Protein AF-A0A2E5EJU0-F1 (afdb_monomer_lite)

Structure (mmCIF, N/CA/C/O backbone):
data_AF-A0A2E5EJU0-F1
#
_entry.id   AF-A0A2E5EJU0-F1
#
loop_
_atom_site.group_PDB
_atom_site.id
_atom_site.type_symbol
_atom_site.label_atom_id
_atom_site.label_alt_id
_atom_site.label_comp_id
_atom_site.label_asym_id
_atom_site.label_entity_id
_atom_site.label_seq_id
_atom_site.pdbx_PDB_ins_code
_atom_site.Cartn_x
_atom_site.Cartn_y
_atom_site.Cartn_z
_atom_site.occupancy
_atom_site.B_iso_or_equiv
_atom_site.auth_seq_id
_atom_site.auth_comp_id
_atom_site.auth_asym_id
_atom_site.auth_atom_id
_atom_site.pdbx_PDB_model_num
ATOM 1 N N . MET A 1 1 ? -19.337 14.456 -8.125 1.00 37.12 1 MET A N 1
ATOM 2 C CA . MET A 1 1 ? -18.199 13.672 -7.591 1.00 37.12 1 MET A CA 1
ATOM 3 C C . MET A 1 1 ? -18.064 12.419 -8.446 1.00 37.12 1 MET A C 1
ATOM 5 O O . MET A 1 1 ? -18.974 11.605 -8.422 1.00 37.12 1 MET A O 1
ATOM 9 N N . SER A 1 2 ? -17.038 12.305 -9.298 1.00 38.94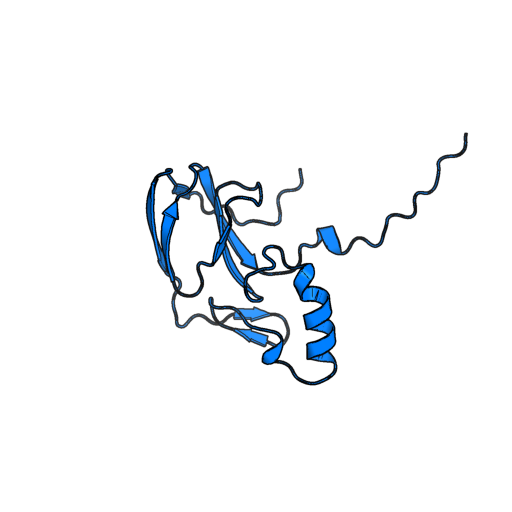 2 SER A N 1
ATOM 10 C CA . SER A 1 2 ? -16.864 11.121 -10.157 1.00 38.94 2 SER A CA 1
ATOM 11 C C . SER A 1 2 ? -16.217 9.978 -9.367 1.00 38.94 2 SER A C 1
ATOM 13 O O . SER A 1 2 ? -15.185 10.157 -8.726 1.00 38.94 2 SER A O 1
ATOM 15 N N . LYS A 1 3 ? -16.867 8.819 -9.414 1.00 44.03 3 LYS A N 1
ATOM 16 C CA . LYS A 1 3 ? -16.606 7.575 -8.684 1.00 44.03 3 LYS A CA 1
ATOM 17 C C . LYS A 1 3 ? -15.517 6.749 -9.379 1.00 44.03 3 LYS A C 1
ATOM 19 O O . LYS A 1 3 ? -15.900 5.893 -10.168 1.00 44.03 3 LYS A O 1
ATOM 24 N N . THR A 1 4 ? -14.206 6.995 -9.209 1.00 50.75 4 THR A N 1
ATOM 25 C CA . THR A 1 4 ? -13.207 6.080 -9.839 1.00 50.75 4 THR A CA 1
ATOM 26 C C . THR A 1 4 ? -11.744 6.095 -9.357 1.00 50.75 4 THR A C 1
ATOM 28 O O . THR A 1 4 ? -10.876 5.776 -10.155 1.00 50.75 4 THR A O 1
ATOM 31 N N . ASP A 1 5 ? -11.426 6.381 -8.091 1.00 63.56 5 ASP A N 1
ATOM 32 C CA . ASP A 1 5 ? -10.039 6.161 -7.609 1.00 63.56 5 ASP A CA 1
ATOM 33 C C . ASP A 1 5 ? -9.928 5.006 -6.594 1.00 63.56 5 ASP A C 1
ATOM 35 O O . ASP A 1 5 ? -8.856 4.444 -6.405 1.00 63.56 5 ASP A O 1
ATOM 39 N N . TYR A 1 6 ? -11.022 4.565 -5.978 1.00 71.12 6 TYR A N 1
ATOM 40 C CA . TYR A 1 6 ? -10.981 3.652 -4.833 1.00 71.12 6 TYR A CA 1
ATOM 41 C C . TYR A 1 6 ? -11.939 2.479 -5.047 1.00 71.12 6 TYR A C 1
ATOM 43 O O . TYR A 1 6 ? -13.075 2.691 -5.479 1.00 71.12 6 TYR A O 1
ATOM 51 N N . SER A 1 7 ? -11.499 1.251 -4.749 1.00 80.06 7 SER A N 1
ATOM 52 C CA . SER A 1 7 ? -12.377 0.076 -4.789 1.00 80.06 7 SER A CA 1
ATOM 53 C C . SER A 1 7 ? -13.058 -0.068 -3.437 1.00 80.06 7 SER A C 1
ATOM 55 O O . SER A 1 7 ? -12.395 -0.326 -2.433 1.00 80.06 7 SER A O 1
ATOM 57 N N . ALA A 1 8 ? -14.374 0.135 -3.412 1.00 83.44 8 ALA A N 1
ATOM 58 C CA . ALA A 1 8 ? -15.190 -0.134 -2.235 1.00 83.44 8 ALA A CA 1
ATOM 59 C C . ALA A 1 8 ? -15.080 -1.620 -1.883 1.00 83.44 8 ALA A C 1
ATOM 61 O O . ALA A 1 8 ? -15.325 -2.474 -2.739 1.00 83.44 8 ALA A O 1
ATOM 62 N N . SER A 1 9 ? -14.695 -1.929 -0.645 1.00 86.56 9 SER A N 1
ATOM 63 C CA . SER A 1 9 ? -14.618 -3.322 -0.193 1.00 86.56 9 SER A CA 1
ATOM 64 C C . SER A 1 9 ? -15.963 -3.855 0.307 1.00 86.56 9 SER A C 1
ATOM 66 O O . SER A 1 9 ? -16.127 -5.068 0.418 1.00 86.56 9 SER A O 1
ATOM 68 N N . GLY A 1 10 ? -16.909 -2.965 0.641 1.00 90.06 10 GLY A N 1
ATOM 69 C CA . GLY A 1 10 ? -18.134 -3.308 1.367 1.00 90.06 10 GLY A CA 1
ATOM 70 C C . GLY A 1 10 ? -17.906 -3.666 2.842 1.00 90.06 10 GLY A C 1
ATOM 71 O O . GLY A 1 10 ? -18.857 -4.016 3.539 1.00 90.06 10 GLY A O 1
ATOM 72 N N . VAL A 1 11 ? -16.665 -3.589 3.332 1.00 92.12 11 VAL A N 1
ATOM 73 C CA . VAL A 1 11 ? -16.314 -3.828 4.735 1.00 92.12 11 VAL A CA 1
ATOM 74 C C . VAL A 1 11 ? -16.373 -2.508 5.492 1.00 92.12 11 VAL A C 1
ATOM 76 O O . VAL A 1 11 ? -15.693 -1.551 5.128 1.00 92.12 11 VAL A O 1
ATOM 79 N N . PHE A 1 12 ? -17.143 -2.475 6.577 1.00 95.00 12 PHE A N 1
ATOM 80 C CA . PHE A 1 12 ? -17.150 -1.362 7.522 1.00 95.00 12 PHE A CA 1
ATOM 81 C C . PHE A 1 12 ? -16.243 -1.676 8.706 1.00 95.00 12 PHE A C 1
ATOM 83 O O . PHE A 1 12 ? -16.315 -2.760 9.289 1.00 95.00 12 PHE A O 1
ATOM 90 N N . VAL A 1 13 ? -15.380 -0.723 9.043 1.00 95.12 13 VAL A N 1
ATOM 91 C CA . VAL A 1 13 ? -14.441 -0.832 10.157 1.00 95.12 13 VAL A CA 1
ATOM 92 C C . VAL A 1 13 ? -14.828 0.105 11.293 1.00 95.12 13 VAL A C 1
ATOM 94 O O . VAL A 1 13 ? -15.395 1.173 11.062 1.00 95.12 13 VAL A O 1
ATOM 97 N N . GLU A 1 14 ? -14.491 -0.282 12.520 1.00 96.81 14 GLU A N 1
ATOM 98 C CA . GLU A 1 14 ? -14.763 0.492 13.730 1.00 96.81 14 GLU A CA 1
ATOM 99 C C . GLU A 1 14 ? -13.478 1.058 14.338 1.00 96.81 14 GLU A C 1
ATOM 101 O O . GLU A 1 14 ? -12.436 0.402 14.385 1.00 96.81 14 GLU A O 1
ATOM 106 N N . ARG A 1 15 ? -13.549 2.296 14.838 1.00 95.62 15 ARG A N 1
ATOM 107 C CA . ARG A 1 15 ? -12.405 2.981 15.457 1.00 95.62 15 ARG A CA 1
ATOM 108 C C . ARG A 1 15 ? -11.939 2.235 16.708 1.00 95.62 15 ARG A C 1
ATOM 110 O O . ARG A 1 15 ? -12.729 1.992 17.613 1.00 95.62 15 ARG A O 1
ATOM 117 N N . GLY A 1 16 ? -10.633 2.004 16.810 1.00 96.69 16 GLY A N 1
ATOM 118 C CA . GLY A 1 16 ? -9.999 1.333 17.947 1.00 96.69 16 GLY A CA 1
ATOM 119 C C . GLY A 1 16 ? -9.996 -0.192 17.846 1.00 96.69 16 GLY A C 1
ATOM 120 O O . GLY A 1 16 ? -9.210 -0.830 18.547 1.00 96.69 16 GLY A O 1
ATOM 121 N N . GLU A 1 17 ? -10.787 -0.770 16.940 1.00 97.50 17 GLU A N 1
ATOM 122 C CA . GLU A 1 17 ? -10.750 -2.200 16.654 1.00 97.50 17 GLU A CA 1
ATOM 123 C C . GLU A 1 17 ? -9.496 -2.573 15.861 1.00 97.50 17 GLU A C 1
ATOM 125 O O . GLU A 1 17 ? -8.929 -1.771 15.105 1.00 97.50 17 GLU A O 1
ATOM 130 N N . ARG A 1 18 ? -9.047 -3.817 16.047 1.00 97.56 18 ARG A N 1
ATOM 131 C CA . ARG A 1 18 ? -7.857 -4.351 15.384 1.00 97.56 18 ARG A CA 1
ATOM 132 C C . ARG A 1 18 ? -8.249 -5.338 14.298 1.00 97.56 18 ARG A C 1
ATOM 134 O O . ARG A 1 18 ? -8.814 -6.389 14.581 1.00 97.56 18 ARG A O 1
ATOM 141 N N . TYR A 1 19 ? -7.840 -5.036 13.075 1.00 96.69 19 TYR A N 1
ATOM 142 C CA . TYR A 1 19 ? -8.096 -5.861 11.901 1.00 96.69 19 TYR A CA 1
ATOM 143 C C . TYR A 1 19 ? -6.823 -6.546 11.427 1.00 96.69 19 TYR A C 1
ATOM 145 O O . TYR A 1 19 ? -5.708 -6.068 11.663 1.00 96.69 19 TYR A O 1
ATOM 153 N N . HIS A 1 20 ? -7.007 -7.670 10.744 1.00 96.62 20 HIS A N 1
ATOM 154 C CA . HIS A 1 20 ? -5.952 -8.377 10.044 1.00 96.62 20 HIS A CA 1
ATOM 155 C C . HIS A 1 20 ? -6.255 -8.378 8.552 1.00 96.62 20 HIS A C 1
ATOM 157 O O . HIS A 1 20 ? -7.325 -8.818 8.139 1.00 96.62 20 HIS A O 1
ATOM 163 N N . PHE A 1 21 ? -5.305 -7.886 7.769 1.00 94.75 21 PHE A N 1
ATOM 164 C CA . PHE A 1 21 ? -5.352 -7.913 6.317 1.00 94.75 21 PHE A CA 1
ATOM 165 C C . PHE A 1 21 ? -4.298 -8.880 5.818 1.00 94.75 21 PHE A C 1
ATOM 167 O O . PHE A 1 21 ? -3.156 -8.822 6.272 1.00 94.75 21 PHE A O 1
ATOM 174 N N . GLU A 1 22 ? -4.670 -9.714 4.858 1.00 94.69 22 GLU A N 1
ATOM 175 C CA . GLU A 1 22 ? -3.764 -10.627 4.177 1.00 94.69 22 GLU A CA 1
ATOM 176 C C . GLU A 1 22 ? -3.984 -10.507 2.676 1.00 94.69 22 GLU A C 1
ATOM 178 O O . GLU A 1 22 ? -5.115 -10.379 2.201 1.00 94.69 22 GLU A O 1
ATOM 183 N N . VAL A 1 23 ? -2.886 -10.552 1.933 1.00 91.25 23 VAL A N 1
ATOM 184 C CA . VAL A 1 23 ? -2.909 -10.722 0.485 1.00 91.25 23 VAL A CA 1
ATOM 185 C C . VAL A 1 23 ? -2.157 -12.006 0.188 1.00 91.25 23 VAL A C 1
ATOM 187 O O . VAL A 1 23 ? -1.133 -12.270 0.817 1.00 91.25 23 VAL A O 1
ATOM 190 N N . ASP A 1 24 ? -2.653 -12.807 -0.755 1.00 90.12 24 ASP A N 1
ATOM 191 C CA . ASP A 1 24 ? -1.955 -14.025 -1.165 1.00 90.12 24 ASP A CA 1
ATOM 192 C C . ASP A 1 24 ? -0.510 -13.672 -1.578 1.00 90.12 24 ASP A C 1
ATOM 194 O O . ASP A 1 24 ? -0.304 -12.936 -2.552 1.00 90.12 24 ASP A O 1
ATOM 198 N N . PRO A 1 25 ? 0.505 -14.171 -0.845 1.00 79.62 25 PRO A N 1
ATOM 199 C CA . PRO A 1 25 ? 1.892 -13.767 -1.037 1.00 79.62 25 PRO A CA 1
ATOM 200 C C . PRO A 1 25 ? 2.476 -14.247 -2.370 1.00 79.62 25 PRO A C 1
ATOM 202 O O . PRO A 1 25 ? 3.548 -13.780 -2.761 1.00 79.62 25 PRO A O 1
ATOM 205 N N . ASN A 1 26 ? 1.800 -15.167 -3.066 1.00 88.00 26 ASN A N 1
ATOM 206 C CA . ASN A 1 26 ? 2.230 -15.687 -4.361 1.00 88.00 26 ASN A CA 1
ATOM 207 C C . ASN A 1 26 ? 1.654 -14.902 -5.544 1.00 88.00 26 ASN A C 1
ATOM 209 O O . ASN A 1 26 ? 2.064 -15.138 -6.685 1.00 88.00 26 ASN A O 1
ATOM 213 N N . GLN A 1 27 ? 0.732 -13.966 -5.303 1.00 89.88 27 GLN A N 1
ATOM 214 C CA . GLN A 1 27 ? 0.191 -13.143 -6.374 1.00 89.88 27 GLN A CA 1
ATOM 215 C C . GLN A 1 27 ? 1.255 -12.231 -6.983 1.00 89.88 27 GLN A C 1
ATOM 217 O O . GLN A 1 27 ? 2.131 -11.683 -6.309 1.00 89.88 27 GLN A O 1
ATOM 222 N N . ARG A 1 28 ? 1.162 -12.071 -8.304 1.00 92.56 28 ARG A N 1
ATOM 223 C CA . ARG A 1 28 ? 2.018 -11.186 -9.089 1.00 92.56 28 ARG A CA 1
ATOM 224 C C . ARG A 1 28 ? 1.156 -10.319 -9.981 1.00 92.56 28 ARG A C 1
ATOM 226 O O . ARG A 1 28 ? 0.250 -10.817 -10.647 1.00 92.56 28 ARG A O 1
ATOM 233 N N . TRP A 1 29 ? 1.469 -9.036 -10.005 1.00 90.94 29 TRP A N 1
ATOM 234 C CA . TRP A 1 29 ? 0.777 -8.023 -10.782 1.00 90.94 29 TRP A CA 1
ATOM 235 C C . TRP A 1 29 ? 1.739 -7.352 -11.744 1.00 90.94 29 TRP A C 1
ATOM 237 O O . TRP A 1 29 ? 2.962 -7.442 -11.604 1.00 90.94 29 TRP A O 1
ATOM 247 N N . ARG A 1 30 ? 1.165 -6.700 -12.748 1.00 90.62 30 ARG A N 1
ATOM 248 C CA . ARG A 1 30 ? 1.906 -6.025 -13.801 1.00 90.62 30 ARG A CA 1
ATOM 249 C C . ARG A 1 30 ? 1.577 -4.539 -13.784 1.00 90.62 30 ARG A C 1
ATOM 251 O O . ARG A 1 30 ? 0.420 -4.173 -13.952 1.00 90.62 30 ARG A O 1
ATOM 258 N N . ASP A 1 31 ? 2.618 -3.731 -13.638 1.00 87.31 31 ASP A N 1
ATOM 259 C CA . ASP A 1 31 ? 2.605 -2.276 -13.766 1.00 87.31 31 ASP A CA 1
ATOM 260 C C . ASP A 1 31 ? 3.507 -1.900 -14.954 1.00 87.31 31 ASP A C 1
ATOM 262 O O . ASP A 1 31 ? 4.738 -1.869 -14.858 1.00 87.31 31 ASP A O 1
ATOM 266 N N . GLY A 1 32 ? 2.902 -1.787 -16.141 1.00 85.94 32 GLY A N 1
ATOM 267 C CA . GLY A 1 32 ? 3.631 -1.708 -17.411 1.00 85.94 32 GLY A CA 1
ATOM 268 C C . GLY A 1 32 ? 4.561 -2.913 -17.636 1.00 85.94 32 GLY A C 1
ATOM 269 O O . GLY A 1 32 ? 4.117 -4.060 -17.759 1.00 85.94 32 GLY A O 1
ATOM 270 N N . ASP A 1 33 ? 5.870 -2.656 -17.684 1.00 86.81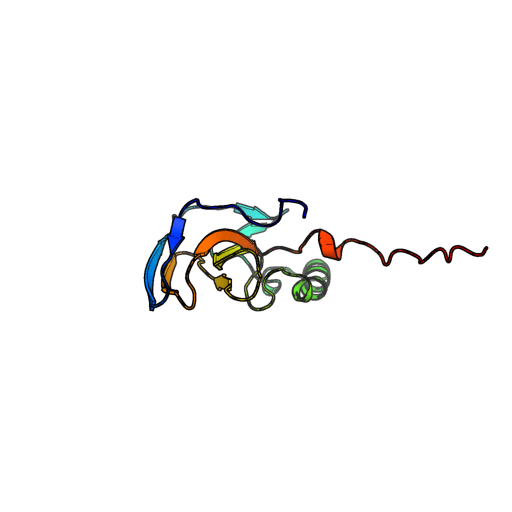 33 ASP A N 1
ATOM 271 C CA . ASP A 1 33 ? 6.909 -3.688 -17.835 1.00 86.81 33 ASP A CA 1
ATOM 272 C C . ASP A 1 33 ? 7.336 -4.323 -16.498 1.00 86.81 33 ASP A C 1
ATOM 274 O O . ASP A 1 33 ? 8.115 -5.279 -16.483 1.00 86.81 33 ASP A O 1
ATOM 278 N N . ILE A 1 34 ? 6.859 -3.800 -15.368 1.00 89.44 34 ILE A N 1
ATOM 279 C CA . ILE A 1 34 ? 7.306 -4.196 -14.034 1.00 89.44 34 ILE A CA 1
ATOM 280 C C . ILE A 1 34 ? 6.370 -5.269 -13.493 1.00 89.44 34 ILE A C 1
ATOM 282 O O . ILE A 1 34 ? 5.160 -5.077 -13.399 1.00 89.44 34 ILE A O 1
ATOM 286 N N . VAL A 1 35 ? 6.942 -6.409 -13.105 1.00 93.19 35 VAL A N 1
ATOM 287 C CA . VAL A 1 35 ? 6.221 -7.452 -12.370 1.00 93.19 35 VAL A CA 1
ATOM 288 C C . VAL A 1 35 ? 6.508 -7.280 -10.885 1.00 93.19 35 VAL A C 1
ATOM 290 O O . VAL A 1 35 ? 7.660 -7.380 -10.464 1.00 93.19 35 VAL A O 1
ATOM 293 N N . CYS A 1 36 ? 5.469 -7.052 -10.089 1.00 93.25 36 CYS A N 1
ATOM 294 C CA . CYS A 1 36 ? 5.579 -6.849 -8.645 1.00 93.25 36 CYS A CA 1
ATOM 295 C C . CYS A 1 36 ? 4.574 -7.712 -7.874 1.00 93.25 36 CYS A C 1
ATOM 297 O O . CYS A 1 36 ? 3.669 -8.306 -8.456 1.00 93.25 36 CYS A O 1
ATOM 299 N N . GLY A 1 37 ? 4.794 -7.845 -6.570 1.00 92.88 37 GLY A N 1
ATOM 300 C CA . GLY A 1 37 ? 3.822 -8.416 -5.642 1.00 92.88 37 GLY A CA 1
ATOM 301 C C . GLY A 1 37 ? 3.022 -7.320 -4.928 1.00 92.88 37 GLY A C 1
ATOM 302 O O . GLY A 1 37 ? 3.177 -6.135 -5.245 1.00 92.88 37 GLY A O 1
ATOM 303 N N . PRO A 1 38 ? 2.207 -7.686 -3.929 1.00 91.50 38 PRO A N 1
ATOM 304 C CA . PRO A 1 38 ? 1.398 -6.739 -3.165 1.00 91.50 38 PRO A CA 1
ATOM 305 C C . PRO A 1 38 ? 2.192 -5.712 -2.348 1.00 91.50 38 PRO A C 1
ATOM 307 O O . PRO A 1 38 ? 1.654 -4.674 -1.968 1.00 91.50 38 PRO A O 1
ATOM 310 N N . GLU A 1 39 ? 3.481 -5.959 -2.114 1.00 92.81 39 GLU A N 1
ATOM 311 C CA . GLU A 1 39 ? 4.447 -5.007 -1.558 1.00 92.81 39 GLU A CA 1
ATOM 312 C C . GLU A 1 39 ? 4.783 -3.832 -2.491 1.00 92.81 39 GLU A C 1
ATOM 314 O O . GLU A 1 39 ? 5.394 -2.855 -2.047 1.00 92.81 39 GLU A O 1
ATOM 319 N N . GLY A 1 40 ? 4.402 -3.919 -3.766 1.00 94.00 40 GLY A N 1
ATOM 320 C CA . GLY A 1 40 ? 4.727 -2.918 -4.766 1.00 94.00 40 GLY A CA 1
ATOM 321 C C . GLY A 1 40 ? 6.204 -2.913 -5.168 1.00 94.00 40 GLY A C 1
ATOM 322 O O . GLY A 1 40 ? 6.925 -3.905 -5.035 1.00 94.00 40 GLY A O 1
ATOM 323 N N . TRP A 1 41 ? 6.670 -1.782 -5.695 1.00 94.94 41 TRP A N 1
ATOM 324 C CA . TRP A 1 41 ? 8.040 -1.608 -6.174 1.00 94.94 41 TRP A CA 1
ATOM 325 C C . TRP A 1 41 ? 8.559 -0.177 -5.959 1.00 94.94 41 TRP A C 1
ATOM 327 O O . TRP A 1 41 ? 7.818 0.759 -5.653 1.00 94.94 41 TRP A O 1
ATOM 337 N N . ARG A 1 42 ? 9.879 0.001 -6.066 1.00 94.31 42 ARG A N 1
ATOM 338 C CA . ARG A 1 42 ? 10.564 1.295 -5.894 1.00 94.31 42 ARG A CA 1
ATOM 339 C C . ARG A 1 42 ? 11.339 1.648 -7.156 1.00 94.31 42 ARG A C 1
ATOM 341 O O . ARG A 1 42 ? 11.872 0.758 -7.813 1.00 94.31 42 ARG A O 1
ATOM 348 N N . SER A 1 43 ? 11.485 2.939 -7.446 1.00 91.94 43 SER A N 1
ATOM 349 C CA . SER A 1 43 ? 12.256 3.445 -8.595 1.00 91.94 43 SER A CA 1
ATOM 350 C C . SER A 1 43 ? 13.705 2.949 -8.635 1.00 91.94 43 SER A C 1
ATOM 352 O O . SER A 1 43 ? 14.281 2.820 -9.712 1.00 91.94 43 SER A O 1
ATOM 354 N N . SER A 1 44 ? 14.279 2.584 -7.485 1.00 90.94 44 SER A N 1
ATOM 355 C CA . SER A 1 44 ? 15.591 1.937 -7.380 1.00 90.94 44 SER A CA 1
ATOM 356 C C . SER A 1 44 ? 15.694 0.590 -8.108 1.00 90.94 44 SER A C 1
ATOM 358 O O . SER A 1 44 ? 16.806 0.145 -8.370 1.00 90.94 44 SER A O 1
ATOM 360 N N . ALA A 1 45 ? 14.570 -0.060 -8.432 1.00 88.56 45 ALA A N 1
ATOM 361 C CA . ALA A 1 45 ? 14.531 -1.269 -9.257 1.00 88.56 45 ALA A CA 1
ATOM 362 C C . ALA A 1 45 ? 14.739 -0.980 -10.757 1.00 88.56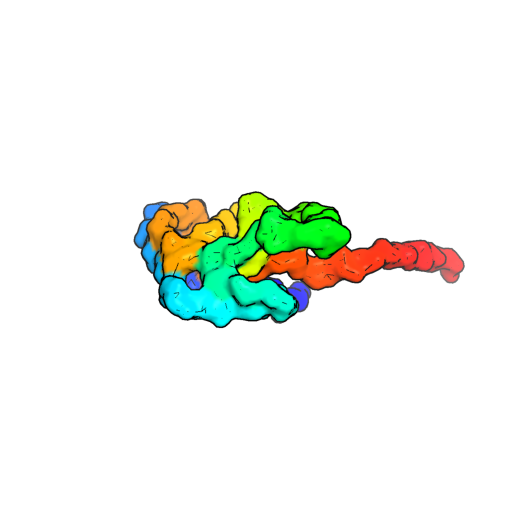 45 ALA A C 1
ATOM 364 O O . ALA A 1 45 ? 14.954 -1.900 -11.543 1.00 88.56 45 ALA A O 1
ATOM 365 N N . LEU A 1 46 ? 14.676 0.293 -11.161 1.00 89.94 46 LEU A N 1
ATOM 366 C CA . LEU A 1 46 ? 14.902 0.750 -12.527 1.00 89.94 46 LEU A CA 1
ATOM 367 C C . LEU A 1 46 ? 16.305 1.346 -12.680 1.00 89.94 46 LEU A C 1
ATOM 369 O O . LEU A 1 46 ? 16.927 1.812 -11.724 1.00 89.94 46 LEU A O 1
ATOM 373 N N . SER A 1 47 ? 16.784 1.399 -13.921 1.00 91.25 47 SER A N 1
ATOM 374 C CA . SER A 1 47 ? 18.078 1.983 -14.275 1.00 91.25 47 SER A CA 1
ATOM 375 C C . SER A 1 47 ? 17.940 3.146 -15.265 1.00 91.25 47 SER A C 1
ATOM 377 O O . SER A 1 47 ? 16.951 3.281 -15.993 1.00 91.25 47 SER A O 1
ATOM 379 N N . GLY A 1 48 ? 18.948 4.023 -15.265 1.00 93.06 48 GLY A N 1
ATOM 380 C CA . GLY A 1 48 ? 19.097 5.104 -16.241 1.00 93.06 48 GLY A CA 1
ATOM 381 C C . GLY A 1 48 ? 17.927 6.092 -16.281 1.00 93.06 48 GLY A C 1
ATOM 382 O O . GLY A 1 48 ? 17.406 6.519 -15.249 1.00 93.06 48 GLY A O 1
ATOM 383 N N . PHE A 1 49 ? 17.529 6.470 -17.497 1.00 91.00 49 PHE A N 1
ATOM 384 C CA . PHE A 1 49 ? 16.486 7.469 -17.741 1.00 91.00 49 PHE A CA 1
ATOM 385 C C . PHE A 1 49 ? 15.116 7.057 -17.183 1.00 91.00 49 PHE A C 1
ATOM 387 O O . PHE A 1 49 ? 14.420 7.893 -16.611 1.00 91.00 49 PHE A O 1
ATOM 394 N N . LYS A 1 50 ? 14.758 5.763 -17.260 1.00 87.50 50 LYS A N 1
ATOM 395 C CA . LYS A 1 50 ? 13.484 5.252 -16.722 1.00 87.50 50 LYS A CA 1
ATOM 396 C C . LYS A 1 50 ? 13.360 5.528 -15.223 1.00 87.50 50 LYS A C 1
ATOM 398 O O . LYS A 1 50 ? 12.322 6.004 -14.775 1.00 87.50 50 LYS A O 1
ATOM 403 N N . ARG A 1 51 ? 14.436 5.306 -14.459 1.00 92.06 51 ARG A N 1
ATOM 404 C CA . ARG A 1 51 ? 14.469 5.621 -13.024 1.00 92.06 51 ARG A CA 1
ATOM 405 C C . ARG A 1 51 ? 14.210 7.103 -12.763 1.00 92.06 51 ARG A C 1
ATOM 407 O O . ARG A 1 51 ? 13.382 7.417 -11.922 1.00 92.06 51 ARG A O 1
ATOM 414 N N . ARG A 1 52 ? 14.875 8.003 -13.495 1.00 90.94 52 ARG A N 1
ATOM 415 C CA . ARG A 1 52 ? 14.717 9.459 -13.315 1.00 90.94 52 ARG A CA 1
ATOM 416 C C . ARG A 1 52 ? 13.311 9.945 -13.654 1.00 90.94 52 ARG A C 1
ATOM 418 O O . ARG A 1 52 ? 12.765 10.761 -12.920 1.00 90.94 52 ARG A O 1
ATOM 425 N N . ALA A 1 53 ? 12.719 9.412 -14.721 1.00 89.06 53 ALA A N 1
ATOM 426 C CA . ALA A 1 53 ? 11.339 9.714 -15.085 1.00 89.06 53 ALA A CA 1
ATOM 427 C C . ALA A 1 53 ? 10.354 9.275 -13.987 1.00 89.06 53 ALA A C 1
ATOM 429 O O . ALA A 1 53 ? 9.490 10.054 -13.599 1.00 89.06 53 ALA A O 1
ATOM 430 N N . VAL A 1 54 ? 10.520 8.066 -13.438 1.00 89.62 54 VAL A N 1
ATOM 431 C CA . VAL A 1 54 ? 9.675 7.562 -12.342 1.00 89.62 54 VAL A CA 1
ATOM 432 C C . VAL A 1 54 ? 9.907 8.332 -11.040 1.00 89.62 54 VAL A C 1
ATOM 434 O O . VAL A 1 54 ? 8.933 8.692 -10.386 1.00 89.62 54 VAL A O 1
ATOM 437 N N . GLU A 1 55 ? 11.162 8.637 -10.685 1.00 91.62 55 GLU A N 1
ATOM 438 C CA . GLU A 1 55 ? 11.520 9.464 -9.518 1.00 91.62 55 GLU A CA 1
ATOM 439 C C . GLU A 1 55 ? 10.788 10.820 -9.549 1.00 91.62 55 GLU A C 1
ATOM 441 O O . GLU A 1 55 ? 10.257 11.269 -8.534 1.00 91.62 55 GLU A O 1
ATOM 446 N N . ALA A 1 56 ? 10.683 11.445 -10.727 1.00 89.12 56 ALA A N 1
ATOM 447 C CA . ALA A 1 56 ? 9.970 12.711 -10.907 1.00 89.12 56 ALA A CA 1
ATOM 448 C C . ALA A 1 56 ? 8.441 12.602 -10.730 1.00 89.12 56 ALA A C 1
ATOM 450 O O . ALA A 1 56 ? 7.779 13.610 -10.479 1.00 89.12 56 ALA A O 1
ATOM 451 N N . LEU A 1 57 ? 7.872 11.399 -10.855 1.00 89.44 57 LEU A N 1
ATOM 452 C CA . LEU A 1 57 ? 6.441 11.136 -10.681 1.00 89.44 57 LEU A CA 1
ATOM 453 C C . LEU A 1 57 ? 6.082 10.675 -9.264 1.00 89.44 57 LEU A C 1
ATOM 455 O O . LEU A 1 57 ? 4.901 10.603 -8.934 1.00 89.44 57 LEU A O 1
ATOM 459 N N . GLU A 1 58 ? 7.061 10.393 -8.404 1.00 90.56 58 GLU A N 1
ATOM 460 C CA . GLU A 1 58 ? 6.815 9.852 -7.061 1.00 90.56 58 GLU A CA 1
ATOM 461 C C . GLU A 1 58 ? 5.973 10.770 -6.174 1.00 90.56 58 GLU A C 1
ATOM 463 O O . GLU A 1 58 ? 5.115 10.298 -5.428 1.00 90.56 58 GLU A O 1
ATOM 468 N N . SER A 1 59 ? 6.158 12.086 -6.303 1.00 88.12 59 SER A N 1
ATOM 469 C CA . SER A 1 59 ? 5.354 13.092 -5.597 1.00 88.12 59 SER A CA 1
ATOM 470 C C . SER A 1 59 ? 3.896 13.140 -6.065 1.00 88.12 59 SER A C 1
ATOM 472 O O . SER A 1 59 ? 3.063 13.771 -5.421 1.00 88.12 59 SER A O 1
ATOM 474 N N . ARG A 1 60 ? 3.564 12.471 -7.174 1.00 88.81 60 ARG A N 1
ATOM 475 C CA . ARG A 1 60 ? 2.206 12.400 -7.728 1.00 88.81 60 ARG A CA 1
ATOM 476 C C . ARG A 1 60 ? 1.472 11.113 -7.362 1.00 88.81 60 ARG A C 1
ATOM 478 O O . ARG A 1 60 ? 0.303 10.980 -7.726 1.00 88.81 60 ARG A O 1
ATOM 485 N N . ARG A 1 61 ? 2.123 10.173 -6.662 1.00 90.94 61 ARG A N 1
ATOM 486 C CA . ARG A 1 61 ? 1.447 8.990 -6.111 1.00 90.94 61 ARG A CA 1
ATOM 487 C C . ARG A 1 61 ? 0.328 9.420 -5.171 1.00 90.94 61 ARG A C 1
ATOM 489 O O . ARG A 1 61 ? 0.489 10.374 -4.409 1.00 90.94 61 ARG A O 1
ATOM 496 N N . ARG A 1 62 ? -0.777 8.672 -5.185 1.00 88.38 62 ARG A N 1
ATOM 497 C CA . ARG A 1 62 ? -1.917 8.889 -4.280 1.00 88.38 62 ARG A CA 1
ATOM 498 C C . ARG A 1 62 ? -1.522 8.841 -2.807 1.00 88.38 62 ARG A C 1
ATOM 500 O O . ARG A 1 62 ? -2.004 9.658 -2.029 1.00 88.38 62 ARG A O 1
ATOM 507 N N . TYR A 1 63 ? -0.589 7.959 -2.451 1.00 91.19 63 TYR A N 1
ATOM 508 C CA . TYR A 1 63 ? 0.027 7.911 -1.132 1.00 91.19 63 TYR A CA 1
ATOM 509 C C . TYR A 1 63 ? 1.555 7.996 -1.254 1.00 91.19 63 TYR A C 1
ATOM 511 O O . TYR A 1 63 ? 2.256 7.006 -1.476 1.00 91.19 63 TYR A O 1
ATOM 519 N N . GLN A 1 64 ? 2.083 9.218 -1.151 1.00 90.88 64 GLN A N 1
ATOM 520 C CA . GLN A 1 64 ? 3.474 9.551 -1.498 1.00 90.88 64 GLN A CA 1
ATOM 521 C C . GLN A 1 64 ? 4.524 8.807 -0.662 1.00 90.88 64 GLN A C 1
ATOM 523 O O . GLN A 1 64 ? 5.615 8.526 -1.163 1.00 90.88 64 GLN A O 1
ATOM 528 N N . VAL A 1 65 ? 4.196 8.468 0.588 1.00 90.56 65 VAL A N 1
ATOM 529 C CA . VAL A 1 65 ? 5.118 7.806 1.525 1.00 90.56 65 VAL A CA 1
ATOM 530 C C . VAL A 1 65 ? 5.286 6.307 1.258 1.00 90.56 65 VAL A C 1
ATOM 532 O O . VAL A 1 65 ? 6.225 5.699 1.771 1.00 90.56 65 VAL A O 1
ATOM 535 N N . ALA A 1 66 ? 4.405 5.704 0.454 1.00 93.44 66 ALA A N 1
ATOM 536 C CA . ALA A 1 66 ? 4.423 4.275 0.172 1.00 93.44 66 ALA A CA 1
ATOM 537 C C . ALA A 1 66 ? 5.001 3.952 -1.222 1.00 93.44 66 ALA A C 1
ATOM 539 O O . ALA A 1 66 ? 4.993 4.813 -2.108 1.00 93.44 66 ALA A O 1
ATOM 540 N N . PRO A 1 67 ? 5.509 2.718 -1.436 1.00 95.31 67 PRO A N 1
ATOM 541 C CA . PRO A 1 67 ? 5.992 2.258 -2.740 1.00 95.31 67 PRO A CA 1
ATOM 542 C C . PRO A 1 67 ? 4.952 2.374 -3.861 1.00 95.31 67 PRO A C 1
ATOM 544 O O . PRO A 1 67 ? 3.751 2.462 -3.607 1.00 95.31 67 PRO A O 1
ATOM 547 N N . TRP A 1 68 ? 5.415 2.321 -5.110 1.00 94.38 68 TRP A N 1
ATOM 548 C CA . TRP A 1 68 ? 4.535 2.188 -6.269 1.00 94.38 68 TRP A CA 1
ATOM 549 C C . TRP A 1 68 ? 3.772 0.871 -6.205 1.00 94.38 68 TRP A C 1
ATOM 551 O O . TRP A 1 68 ? 4.345 -0.155 -5.851 1.00 94.38 68 TRP A O 1
ATOM 561 N N . PHE A 1 69 ? 2.497 0.903 -6.570 1.00 93.94 69 PHE A N 1
ATOM 562 C CA . PHE A 1 69 ? 1.620 -0.252 -6.751 1.00 93.94 69 PHE A CA 1
ATOM 563 C C . PHE A 1 69 ? 1.344 -1.115 -5.505 1.00 93.94 69 PHE A C 1
ATOM 565 O O . PHE A 1 69 ? 0.607 -2.094 -5.586 1.00 93.94 69 PHE A O 1
ATOM 572 N N . VAL A 1 70 ? 1.879 -0.746 -4.336 1.00 94.75 70 VAL A N 1
ATOM 573 C CA . VAL A 1 70 ? 1.542 -1.388 -3.056 1.00 94.75 70 VAL A CA 1
ATOM 574 C C . VAL A 1 70 ? 0.049 -1.233 -2.767 1.00 94.75 70 VAL A C 1
ATOM 576 O O . VAL A 1 70 ? -0.540 -0.195 -3.084 1.00 94.75 70 VAL A O 1
ATOM 579 N N . ILE A 1 71 ? -0.568 -2.238 -2.144 1.00 93.38 71 ILE A N 1
ATOM 580 C CA . ILE A 1 71 ? -1.966 -2.114 -1.715 1.00 93.38 71 ILE A CA 1
ATOM 581 C C . ILE A 1 71 ? -2.074 -1.148 -0.546 1.00 93.38 71 ILE A C 1
ATOM 583 O O . ILE A 1 71 ? -1.415 -1.317 0.484 1.00 93.38 71 ILE A O 1
ATOM 587 N N . ILE A 1 72 ? -2.956 -0.171 -0.710 1.00 93.62 72 ILE A N 1
ATOM 588 C CA . ILE A 1 72 ? -3.341 0.800 0.304 1.00 93.62 72 ILE A CA 1
ATOM 589 C C . ILE A 1 72 ? -4.752 0.487 0.778 1.00 93.62 72 ILE A C 1
ATOM 591 O O . ILE A 1 72 ? -5.639 0.225 -0.036 1.00 93.62 72 ILE A O 1
ATOM 595 N N . GLY A 1 73 ? -4.942 0.528 2.093 1.00 93.12 73 GLY A N 1
ATOM 596 C CA . GLY A 1 73 ? -6.249 0.661 2.719 1.00 93.12 73 GLY A CA 1
ATOM 597 C C . GLY A 1 73 ? -6.534 2.132 3.008 1.00 93.12 73 GLY A C 1
ATOM 598 O O . GLY A 1 73 ? -5.635 2.858 3.431 1.00 93.12 73 GLY A O 1
ATOM 599 N N . ALA A 1 74 ? -7.768 2.565 2.778 1.00 92.19 74 ALA A N 1
ATOM 600 C CA . ALA A 1 74 ? -8.258 3.891 3.133 1.00 92.19 74 ALA A CA 1
ATOM 601 C C . ALA A 1 74 ? -9.611 3.758 3.840 1.00 92.19 74 ALA A C 1
ATOM 603 O O . ALA A 1 74 ? -10.481 3.038 3.352 1.00 92.19 74 ALA A O 1
ATOM 604 N N . VAL A 1 75 ? -9.775 4.409 4.991 1.00 90.75 75 VAL A N 1
ATOM 605 C CA . VAL A 1 75 ? -11.069 4.475 5.688 1.00 90.75 75 VAL A CA 1
ATOM 606 C C . VAL A 1 75 ? -11.757 5.760 5.279 1.00 90.75 75 VAL A C 1
ATOM 608 O O . VAL A 1 75 ? -11.214 6.834 5.522 1.00 90.75 75 VAL A O 1
ATOM 611 N N . GLU A 1 76 ? -12.938 5.632 4.679 1.00 81.44 76 GLU A N 1
ATOM 612 C CA . GLU A 1 76 ? -13.585 6.714 3.940 1.00 81.44 76 GLU A CA 1
ATOM 613 C C . GLU A 1 76 ? -12.736 7.209 2.750 1.00 81.44 76 GLU A C 1
ATOM 615 O O . GLU A 1 76 ? -11.521 7.024 2.652 1.00 81.44 76 GLU A O 1
ATOM 620 N N . ASN A 1 77 ? -13.394 7.824 1.770 1.00 68.38 77 ASN A N 1
ATOM 621 C CA . ASN A 1 77 ? -12.726 8.367 0.585 1.00 68.38 77 ASN A CA 1
ATOM 622 C C . ASN A 1 77 ? -12.317 9.839 0.802 1.00 68.38 77 ASN A C 1
ATOM 624 O O . ASN A 1 77 ? -12.661 10.708 -0.004 1.00 68.38 77 ASN A O 1
ATOM 628 N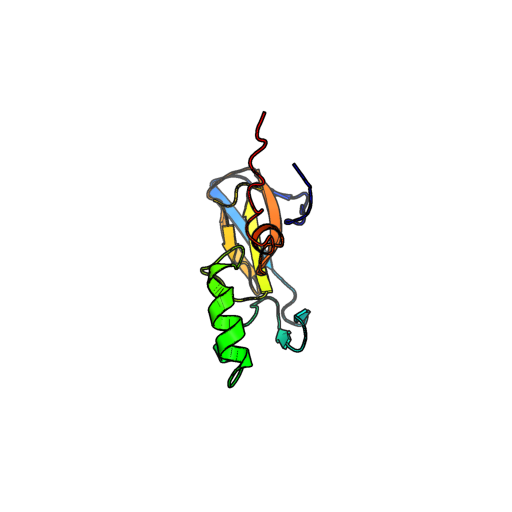 N . ASP A 1 78 ? -11.653 10.131 1.925 1.00 67.56 78 ASP A N 1
ATOM 629 C CA . ASP A 1 78 ? -11.200 11.484 2.292 1.00 67.56 78 ASP A CA 1
ATOM 630 C C . ASP A 1 78 ? -9.688 11.704 2.103 1.00 67.56 78 ASP A C 1
ATOM 632 O O . ASP A 1 78 ? -9.252 12.837 1.911 1.00 67.56 78 ASP A O 1
ATOM 636 N N . GLY A 1 79 ? -8.900 10.625 2.050 1.00 68.62 79 GLY A N 1
ATOM 637 C CA . GLY A 1 79 ? -7.450 10.671 1.855 1.00 68.62 79 GLY A CA 1
ATOM 638 C C . GLY A 1 79 ? -6.633 10.856 3.140 1.00 68.62 79 GLY A C 1
ATOM 639 O O . GLY A 1 79 ? -5.406 10.755 3.075 1.00 68.62 79 GLY A O 1
ATOM 640 N N . ASP A 1 80 ? -7.267 11.035 4.298 1.00 76.00 80 ASP A N 1
ATOM 641 C CA . ASP A 1 80 ? -6.567 11.286 5.565 1.00 76.00 80 ASP A CA 1
ATOM 642 C C . ASP A 1 80 ? -6.289 9.989 6.344 1.00 76.00 80 ASP A C 1
ATOM 644 O O . ASP A 1 80 ? -5.302 9.890 7.074 1.00 76.00 80 ASP A O 1
ATOM 648 N N . ASN A 1 81 ? -7.099 8.945 6.138 1.00 85.88 81 ASN A N 1
ATOM 649 C CA . ASN A 1 81 ? -7.001 7.680 6.878 1.00 85.88 81 ASN A CA 1
ATOM 650 C C . ASN A 1 81 ? -6.430 6.535 6.030 1.00 85.88 81 ASN A C 1
ATOM 652 O O . ASN A 1 81 ? -7.073 5.499 5.848 1.00 85.88 81 ASN A O 1
ATOM 656 N N . GLN A 1 82 ? -5.221 6.724 5.497 1.00 92.06 82 GLN A N 1
ATOM 657 C CA . GLN A 1 82 ? -4.577 5.777 4.581 1.00 92.06 82 GLN A CA 1
ATOM 658 C C . GLN A 1 82 ? -3.432 5.001 5.239 1.00 92.06 82 GLN A C 1
ATOM 660 O O . GLN A 1 82 ? -2.656 5.557 6.016 1.00 92.06 82 GLN A O 1
ATOM 665 N N . PHE A 1 83 ? -3.289 3.721 4.894 1.00 93.88 83 PHE A N 1
ATOM 666 C CA . PHE A 1 83 ? -2.231 2.853 5.413 1.00 93.88 83 PHE A CA 1
ATOM 667 C C . PHE A 1 83 ? -1.805 1.798 4.386 1.00 93.88 83 PHE A C 1
ATOM 669 O O . PHE A 1 83 ? -2.600 1.318 3.580 1.00 93.88 83 PHE A O 1
ATOM 676 N N . SER A 1 84 ? -0.526 1.417 4.407 1.00 95.38 84 SER A N 1
ATOM 677 C CA . SER A 1 84 ? -0.008 0.359 3.531 1.00 95.38 84 SER A CA 1
ATOM 678 C C . SER A 1 84 ? -0.374 -1.023 4.070 1.00 95.38 84 SER A C 1
ATOM 680 O O . SER A 1 84 ? -0.020 -1.360 5.196 1.00 95.38 84 SER A O 1
ATOM 682 N N . ILE A 1 85 ? -1.044 -1.828 3.246 1.00 95.00 85 ILE A N 1
ATOM 683 C CA . ILE A 1 85 ? -1.375 -3.227 3.547 1.00 95.00 85 ILE A CA 1
ATOM 684 C C . ILE A 1 85 ? -0.225 -4.147 3.120 1.00 95.00 85 ILE A C 1
ATOM 686 O O . ILE A 1 85 ? 0.187 -5.020 3.883 1.00 95.00 85 ILE A O 1
ATOM 690 N N . GLY A 1 86 ? 0.336 -3.941 1.924 1.00 91.06 86 GLY A N 1
ATOM 691 C CA . GLY A 1 86 ? 1.407 -4.797 1.407 1.00 91.06 86 GLY A CA 1
ATOM 692 C C . GLY A 1 86 ? 0.993 -6.275 1.353 1.00 91.06 86 GLY A C 1
ATOM 693 O O . GLY A 1 86 ? -0.121 -6.593 0.953 1.00 91.06 86 GLY A O 1
ATOM 694 N N . LYS A 1 87 ? 1.872 -7.180 1.809 1.00 92.44 87 LYS A N 1
ATOM 695 C CA . LYS A 1 87 ? 1.576 -8.627 1.945 1.00 92.44 87 LYS A CA 1
ATOM 696 C C . LYS A 1 87 ? 0.555 -8.946 3.040 1.00 92.44 87 LYS A C 1
ATOM 698 O O . LYS A 1 87 ? 0.019 -10.048 3.078 1.00 92.44 87 LYS A O 1
ATOM 703 N N . GLY A 1 88 ? 0.310 -7.999 3.935 1.00 93.12 88 GLY A N 1
ATOM 704 C CA . GLY A 1 88 ? -0.574 -8.160 5.070 1.00 93.12 88 GLY A CA 1
ATOM 705 C C . GLY A 1 88 ? -0.077 -7.390 6.284 1.00 93.12 88 GLY A C 1
ATOM 706 O O . GLY A 1 88 ? 1.126 -7.201 6.484 1.00 93.12 88 GLY A O 1
ATOM 707 N N . ILE A 1 89 ? -1.022 -6.931 7.098 1.00 95.44 89 ILE A N 1
ATOM 708 C CA . ILE A 1 89 ? -0.756 -6.127 8.289 1.00 95.44 89 ILE A CA 1
ATOM 709 C C . ILE A 1 89 ? -1.838 -6.363 9.342 1.00 95.44 89 ILE A C 1
ATOM 711 O O . ILE A 1 89 ? -3.002 -6.615 9.027 1.00 95.44 89 ILE A O 1
ATOM 715 N N . LYS A 1 90 ? -1.454 -6.237 10.614 1.00 96.75 90 LYS A N 1
ATOM 716 C CA . LYS A 1 90 ? -2.395 -6.041 11.720 1.00 96.75 90 LYS A CA 1
ATOM 717 C C . LYS A 1 90 ? -2.470 -4.555 12.034 1.00 96.75 90 LYS A C 1
ATOM 719 O O . LYS A 1 90 ? -1.446 -3.955 12.354 1.00 96.75 90 LYS A O 1
ATOM 724 N N . TRP A 1 91 ? -3.659 -3.973 11.950 1.00 95.38 91 TRP A N 1
ATOM 725 C CA . TRP A 1 91 ? -3.841 -2.527 12.055 1.00 95.38 91 TRP A CA 1
ATOM 726 C C . TRP A 1 91 ? -4.965 -2.181 13.027 1.00 95.38 91 TRP A C 1
ATOM 728 O O . TRP A 1 91 ? -6.040 -2.777 12.969 1.00 95.38 91 TRP A O 1
ATOM 738 N N . THR A 1 92 ? -4.704 -1.230 1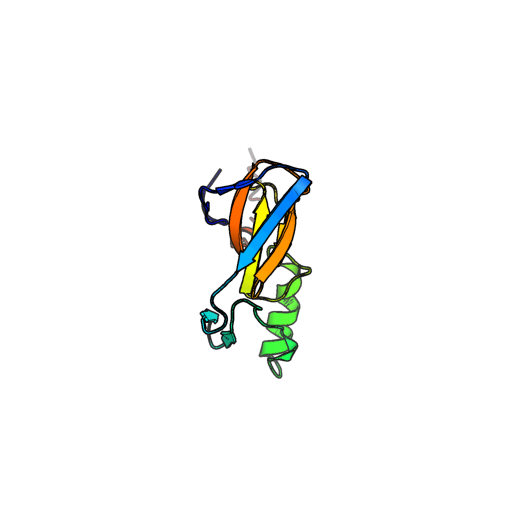3.924 1.00 95.94 92 THR A N 1
ATOM 739 C CA . THR A 1 92 ? -5.733 -0.644 14.790 1.00 95.94 92 THR A CA 1
ATOM 740 C C . THR A 1 92 ? -6.322 0.568 14.081 1.00 95.94 92 THR A C 1
ATOM 742 O O . THR A 1 92 ? -5.582 1.486 13.729 1.00 95.94 92 THR A O 1
ATOM 745 N N . MET A 1 93 ? -7.636 0.584 13.873 1.00 94.38 93 MET A N 1
ATOM 746 C CA . MET A 1 93 ? -8.269 1.607 13.041 1.00 94.38 93 MET A CA 1
ATOM 747 C C . MET A 1 93 ? -8.334 2.970 13.739 1.00 94.38 93 MET A C 1
ATOM 749 O O . MET A 1 93 ? -8.858 3.056 14.854 1.00 94.38 93 MET A O 1
ATOM 753 N N . PRO A 1 94 ? -7.850 4.051 13.099 1.00 90.75 94 PRO A N 1
ATOM 754 C CA . PRO A 1 94 ? -7.904 5.396 13.673 1.00 90.75 94 PRO A CA 1
ATOM 755 C C . PRO A 1 94 ? -9.308 6.016 13.594 1.00 90.75 94 PRO A C 1
ATOM 757 O O . PRO A 1 94 ? -9.659 6.876 14.404 1.00 90.75 94 PRO A O 1
ATOM 760 N N . SER A 1 95 ? -10.130 5.559 12.650 1.00 91.88 95 SER A N 1
ATOM 761 C CA . SER A 1 95 ? -11.477 6.055 12.375 1.00 91.88 95 SER A CA 1
ATOM 762 C C . SER A 1 95 ? -12.422 4.901 12.023 1.00 91.88 95 SER A C 1
ATOM 764 O O . SER A 1 95 ? -11.983 3.781 11.765 1.00 91.88 95 SER A O 1
ATOM 766 N N . ARG A 1 96 ? -13.730 5.174 12.074 1.00 94.12 96 ARG A N 1
ATOM 767 C CA . ARG A 1 96 ? -14.772 4.256 11.596 1.00 94.12 96 ARG A CA 1
ATOM 768 C C . ARG A 1 96 ? -15.180 4.645 10.180 1.00 94.12 96 ARG A C 1
ATOM 770 O O . ARG A 1 96 ? -15.148 5.838 9.874 1.00 94.12 96 ARG A O 1
ATOM 777 N N . GLY A 1 97 ? -15.643 3.688 9.387 1.00 93.00 97 GLY A N 1
ATOM 778 C CA . GLY A 1 97 ? -16.148 3.973 8.046 1.00 93.00 97 GLY A CA 1
ATOM 779 C C . GLY A 1 97 ? -16.083 2.792 7.094 1.00 93.00 97 GLY A C 1
ATOM 780 O O . GLY A 1 97 ? -15.704 1.686 7.488 1.00 93.00 97 GLY A O 1
ATOM 781 N N . GLU A 1 98 ? -16.443 3.035 5.837 1.00 93.38 98 GLU A N 1
ATOM 782 C CA . GLU A 1 98 ? -16.233 2.051 4.773 1.00 93.38 98 GLU A CA 1
ATOM 783 C C . GLU A 1 98 ? -14.741 1.965 4.423 1.00 93.38 98 GLU A C 1
ATOM 785 O O . GLU A 1 98 ? -14.069 2.976 4.196 1.00 93.38 98 GLU A O 1
ATOM 790 N N . LEU A 1 99 ? -14.216 0.741 4.373 1.00 92.81 99 LEU A N 1
ATOM 791 C CA . LEU A 1 99 ? -12.869 0.466 3.905 1.00 92.81 99 LEU A CA 1
ATOM 792 C C . LEU A 1 99 ? -12.845 0.437 2.377 1.00 92.81 99 LEU A C 1
ATOM 794 O O . LEU A 1 99 ? -13.577 -0.311 1.720 1.00 92.81 99 LEU A O 1
ATOM 798 N N . PHE A 1 100 ? -11.896 1.166 1.821 1.00 92.31 100 PHE A N 1
ATOM 799 C CA . PHE A 1 100 ? -11.532 1.115 0.421 1.00 92.31 100 PHE A CA 1
ATOM 800 C C . PHE A 1 100 ? -10.132 0.543 0.259 1.00 92.31 100 PHE A C 1
ATOM 802 O O . PHE A 1 100 ? -9.258 0.750 1.104 1.00 92.31 100 PHE A O 1
ATOM 809 N N . THR A 1 101 ? -9.901 -0.139 -0.859 1.00 91.25 101 THR A N 1
ATOM 810 C CA . THR A 1 101 ? -8.569 -0.611 -1.237 1.00 91.25 101 THR A CA 1
ATOM 811 C C . THR A 1 101 ? -8.209 -0.190 -2.651 1.00 91.25 101 THR A C 1
ATOM 813 O O . THR A 1 101 ? -9.066 -0.035 -3.530 1.00 91.25 101 THR A O 1
ATOM 816 N N . TYR A 1 102 ? -6.921 0.050 -2.877 1.00 90.06 102 TYR A N 1
ATOM 817 C CA . TYR A 1 102 ? -6.409 0.420 -4.190 1.00 90.06 102 TYR A CA 1
ATOM 818 C C . TYR A 1 102 ? -4.895 0.175 -4.297 1.00 90.06 102 TYR A C 1
ATOM 820 O O . TYR A 1 102 ? -4.195 0.109 -3.288 1.00 90.06 102 TYR A O 1
ATOM 828 N N . ALA A 1 103 ? -4.379 0.066 -5.523 1.00 91.56 103 ALA A N 1
ATOM 829 C CA . ALA A 1 103 ? -2.940 0.005 -5.793 1.00 91.56 103 ALA A CA 1
ATOM 830 C C . ALA A 1 103 ? -2.336 1.416 -5.874 1.00 91.56 103 ALA A C 1
ATOM 832 O O . ALA A 1 103 ? -2.851 2.264 -6.603 1.00 91.56 103 ALA A O 1
ATOM 833 N N . ASN A 1 104 ? -1.255 1.692 -5.146 1.00 92.94 104 ASN A N 1
ATOM 834 C CA . ASN A 1 104 ? -0.685 3.038 -5.052 1.00 92.94 104 ASN A CA 1
ATOM 835 C C . ASN A 1 104 ? -0.050 3.524 -6.365 1.00 92.94 104 ASN A C 1
ATOM 837 O O . ASN A 1 104 ? 1.121 3.277 -6.639 1.00 92.94 104 ASN A O 1
ATOM 841 N N . ASP A 1 105 ? -0.816 4.260 -7.154 1.00 90.25 105 ASP A N 1
ATOM 842 C CA . ASP A 1 105 ? -0.380 4.833 -8.427 1.00 90.25 105 ASP A CA 1
ATOM 843 C C . ASP A 1 105 ? -0.685 6.338 -8.462 1.00 90.25 105 ASP A C 1
ATOM 845 O O . ASP A 1 105 ? -1.275 6.881 -7.518 1.00 90.25 105 ASP A O 1
ATOM 849 N N . VAL A 1 106 ? -0.279 7.032 -9.523 1.00 87.06 106 VAL A N 1
ATOM 850 C CA . VAL A 1 106 ? -0.657 8.423 -9.769 1.00 87.06 106 VAL A CA 1
ATOM 851 C C . VAL A 1 106 ? -2.175 8.560 -9.887 1.00 87.06 106 VAL A C 1
ATOM 853 O O . VAL A 1 106 ? -2.852 7.736 -10.498 1.00 87.06 106 VAL A O 1
ATOM 856 N N . SER A 1 107 ? -2.740 9.627 -9.321 1.00 72.12 107 SER A N 1
ATOM 857 C CA . SER A 1 107 ? -4.138 9.963 -9.608 1.00 72.12 107 SER A CA 1
ATOM 858 C C . SER A 1 107 ? -4.229 10.603 -10.994 1.00 72.12 107 SER A C 1
ATOM 860 O O . SER A 1 107 ? -3.538 11.587 -11.277 1.00 72.12 107 SER A O 1
ATOM 862 N N . LEU A 1 108 ? -5.138 10.106 -11.841 1.00 56.34 108 LEU A N 1
ATOM 863 C CA . LEU A 1 108 ? -5.431 10.678 -13.164 1.00 56.34 108 LEU A CA 1
ATOM 864 C C . LEU A 1 108 ? -5.883 12.152 -13.094 1.00 56.34 108 LEU A C 1
ATOM 866 O O . LEU A 1 108 ? -5.800 12.871 -14.089 1.00 56.34 108 LEU A O 1
ATOM 870 N N . ARG A 1 109 ? -6.287 12.661 -11.918 1.00 49.78 109 ARG A N 1
ATOM 871 C CA . ARG A 1 109 ? -6.551 14.098 -11.708 1.00 49.78 109 ARG A CA 1
ATOM 872 C C . ARG A 1 109 ? -5.305 14.976 -11.852 1.00 49.78 109 ARG A C 1
ATOM 874 O O . ARG A 1 109 ? -5.449 16.138 -12.217 1.00 49.78 109 ARG A O 1
ATOM 881 N N . CYS A 1 110 ? -4.112 14.436 -11.611 1.00 37.66 110 CYS A N 1
ATOM 882 C CA . CYS A 1 110 ? -2.842 15.162 -11.704 1.00 37.66 110 CYS A CA 1
ATOM 883 C C . CYS A 1 110 ? -2.264 15.191 -13.139 1.00 37.66 110 CYS A C 1
ATOM 885 O O . CYS A 1 110 ? -1.253 15.844 -13.387 1.00 37.66 110 CYS A O 1
ATOM 887 N N . ALA A 1 111 ? -2.905 14.506 -14.098 1.00 34.16 111 ALA A N 1
ATOM 888 C CA . ALA A 1 111 ? -2.538 14.531 -15.518 1.00 34.16 111 ALA A CA 1
ATOM 889 C C . ALA A 1 111 ? -3.259 15.629 -16.325 1.00 34.16 111 ALA A C 1
ATOM 891 O O . ALA A 1 111 ? -3.032 15.754 -17.528 1.00 34.16 111 ALA A O 1
ATOM 892 N N . ARG A 1 112 ? -4.101 16.457 -15.686 1.00 31.03 112 ARG A N 1
ATOM 893 C CA . ARG A 1 112 ? -4.558 17.700 -16.311 1.00 31.03 112 ARG A CA 1
ATOM 894 C C . ARG A 1 112 ? -3.391 18.682 -16.344 1.00 31.03 112 ARG A C 1
ATOM 896 O O . ARG A 1 112 ? -2.981 19.210 -15.312 1.00 31.03 112 ARG A O 1
ATOM 903 N N . PHE A 1 113 ? -2.855 18.901 -17.544 1.00 36.91 113 PHE A N 1
ATOM 904 C CA . PHE A 1 113 ? -2.137 20.128 -17.883 1.00 36.91 113 PHE A CA 1
ATOM 905 C C . PHE A 1 113 ? -2.927 21.326 -17.335 1.00 36.91 113 PHE A C 1
ATOM 907 O O . PHE A 1 113 ? -4.157 21.243 -17.313 1.00 36.91 113 PHE A O 1
ATOM 914 N N . PRO A 1 114 ? -2.265 22.394 -16.851 1.00 34.09 114 PRO A N 1
ATOM 915 C CA . PRO A 1 114 ? -2.977 23.548 -16.321 1.00 34.09 114 PRO A CA 1
ATOM 916 C C . PRO A 1 114 ? -3.992 23.998 -17.366 1.00 34.09 114 PRO A C 1
ATOM 918 O O . PRO A 1 114 ? -3.605 24.329 -18.488 1.00 34.09 114 PRO A O 1
ATOM 921 N N . ASP A 1 115 ? -5.276 23.945 -17.003 1.00 41.62 115 ASP A N 1
ATOM 922 C CA . ASP A 1 115 ? -6.336 24.539 -17.800 1.00 41.62 115 ASP A CA 1
ATOM 923 C C . ASP A 1 115 ? -5.908 25.986 -18.024 1.00 41.62 115 ASP A C 1
ATOM 925 O O . ASP A 1 115 ? -5.804 26.782 -17.084 1.00 41.62 115 ASP A O 1
ATOM 929 N N . HIS A 1 116 ? -5.556 26.291 -19.272 1.00 40.09 116 HIS A N 1
ATOM 930 C CA . HIS A 1 116 ? -5.363 27.650 -19.720 1.00 40.09 116 HIS A CA 1
ATOM 931 C C . HIS A 1 116 ? -6.681 28.347 -19.396 1.00 40.09 116 HIS A C 1
ATOM 933 O O . HIS A 1 116 ? -7.713 28.030 -19.986 1.00 40.09 116 HIS A O 1
ATOM 939 N N . GLN A 1 117 ? -6.663 29.210 -18.381 1.00 38.47 117 GLN A N 1
ATOM 940 C CA . GLN A 1 117 ? -7.769 30.098 -18.074 1.00 38.47 117 GLN A CA 1
ATOM 941 C C . GLN A 1 117 ? -7.935 30.984 -19.310 1.00 38.47 117 GLN A C 1
ATOM 943 O O . GLN A 1 117 ? -7.265 32.006 -19.446 1.00 38.47 117 GLN A O 1
ATOM 948 N N . ILE A 1 118 ? -8.772 30.555 -20.256 1.00 41.16 118 ILE A N 1
ATOM 949 C CA . ILE A 1 118 ? -9.329 31.452 -21.255 1.00 41.16 118 ILE A CA 1
ATOM 950 C C . ILE A 1 118 ? -10.237 32.359 -20.441 1.00 41.16 118 ILE A C 1
ATOM 952 O O . ILE A 1 118 ? -11.338 31.975 -20.053 1.00 41.16 118 ILE A O 1
ATOM 956 N N . GLY A 1 119 ? -9.686 33.517 -20.082 1.00 34.44 119 GLY A N 1
ATOM 957 C CA . GLY A 1 119 ? -10.441 34.603 -19.496 1.00 34.44 119 GLY A CA 1
ATOM 958 C C . GLY A 1 119 ? -11.583 34.933 -20.438 1.00 34.44 119 GLY A C 1
ATOM 959 O O . GLY A 1 119 ? -11.357 35.356 -21.572 1.00 34.44 119 GLY A O 1
ATOM 960 N N . ASP A 1 120 ? -12.794 34.695 -19.957 1.00 42.94 120 ASP A N 1
ATOM 961 C CA . ASP A 1 120 ? -14.006 35.214 -20.554 1.00 42.94 120 ASP A CA 1
ATOM 962 C C . ASP A 1 120 ? -13.932 36.742 -20.458 1.00 42.94 120 ASP A C 1
ATOM 964 O O . ASP A 1 120 ? -13.871 37.315 -19.365 1.00 42.94 120 ASP A O 1
ATOM 968 N N . ASN A 1 121 ? -13.797 37.399 -21.607 1.00 41.44 121 ASN A N 1
ATOM 969 C CA . ASN A 1 121 ? -13.721 38.846 -21.699 1.00 41.44 121 ASN A CA 1
ATOM 970 C C . ASN A 1 121 ? -14.985 39.340 -22.402 1.00 41.44 121 ASN A C 1
ATOM 972 O O . ASN A 1 121 ? -14.994 39.459 -23.627 1.00 41.44 121 ASN A O 1
ATOM 976 N N . ARG A 1 122 ? -15.950 39.729 -21.559 1.00 44.06 122 ARG A N 1
ATOM 977 C CA . ARG A 1 122 ? -17.158 40.534 -21.819 1.00 44.06 122 ARG A CA 1
ATOM 978 C C . ARG A 1 122 ? -18.384 39.826 -22.378 1.00 44.06 122 ARG A C 1
ATOM 980 O O . ARG A 1 122 ? -18.306 39.258 -23.484 1.00 44.06 122 ARG A O 1
#

Foldseek 3Di:
DDPPDWAFPVDKDAAQDKDKDADDQPDWDDDDPDIDALQADALVVDDDPSSVVVVVCLVQWLDNVGHFFHKKKAFPPPSPQIDGQRR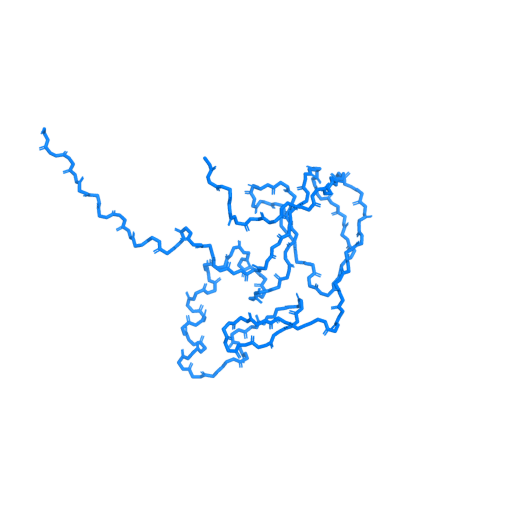MDIDRGNHIHTIIIDTTDGDPVVVDDPDPPPPPDD

Radius of gyration: 17.14 Å; chains: 1; bounding box: 37×56×40 Å

Secondary structure (DSSP, 8-state):
----S-EEEEEEE-TT-EEEEE--TT--EEETTEEE-TT-B-GGGS-HHHHHHHHHHGGGBSSTTSPBT-EEEEESTTSSSEEE-TTEEEEE-SS-EEEEEEE--B-GGGG-----------

pLDDT: mean 82.47, std 19.04, range [31.03, 97.56]

Sequence (122 aa):
MSKTDYSASGVFVERGERYHFEVDPNQRWRDGDIVCGPEGWRSSALSGFKRRAVEALESRRRYQVAPWFVIIGAVENDGDNQFSIGKGIKWTMPSRGELFTYANDVSLRCARFPDHQIGDNR